Protein AF-T0T1C8-F1 (afdb_monomer_lite)

pLDDT: mean 84.76, std 14.81, range [44.59, 96.69]

Secondary structure (DSSP, 8-state):
--------SEEEEE-SSSSSS-EEEEE-STTBPPEEEEEETTEEEEEPSSS-SS---EEEEEEE-SSSSSS-EEEEEE------

Radius of gyration: 14.01 Å; chains: 1; bounding box: 34×38×30 Å

Sequence (84 aa):
MDWAILGPTRFYIYDLNGDHKEDLVVLPEFYSSPVFYIRNNSGFTPAKNIFFDIPVKASFLNIDDFNKDGIADILVAAHYQKQN

Foldseek 3Di:
DDPPQQPFPDKDWDQQPLPPHTWIWTRSDAQFAIWTWDQDPVGTDTDPPSADPDTFRFRDKDWDPPVPPSHIDIDGPTDDDDDD

Structure (mmCIF, N/CA/C/O backbone):
data_AF-T0T1C8-F1
#
_entry.id   AF-T0T1C8-F1
#
loop_
_atom_site.group_PDB
_atom_site.id
_atom_site.type_symbol
_atom_site.label_atom_id
_atom_site.label_alt_id
_atom_site.label_comp_id
_atom_site.label_asym_id
_atom_site.label_entity_id
_atom_site.label_seq_id
_atom_site.pdbx_PDB_ins_code
_atom_site.Cartn_x
_atom_site.Cartn_y
_atom_site.Cartn_z
_atom_site.occupancy
_atom_site.B_iso_or_equiv
_atom_site.auth_seq_id
_atom_site.auth_comp_id
_atom_site.auth_asym_id
_atom_site.auth_atom_id
_atom_site.pdbx_PDB_model_num
ATOM 1 N N . MET A 1 1 ? 17.796 22.226 -12.761 1.00 47.22 1 MET A N 1
ATOM 2 C CA . MET A 1 1 ? 16.714 22.388 -11.773 1.00 47.22 1 MET A CA 1
ATOM 3 C C . MET A 1 1 ? 15.440 22.534 -12.5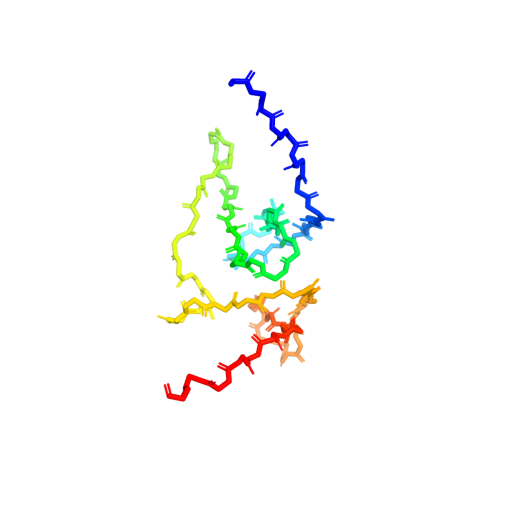61 1.00 47.22 1 MET A C 1
ATOM 5 O O . MET A 1 1 ? 15.139 23.618 -13.030 1.00 47.22 1 MET A O 1
ATOM 9 N N . ASP A 1 2 ? 14.787 21.408 -12.777 1.00 44.59 2 ASP A N 1
ATOM 10 C CA . ASP A 1 2 ? 13.434 21.320 -13.296 1.00 44.59 2 ASP A CA 1
ATOM 11 C C . ASP A 1 2 ? 12.884 20.121 -12.536 1.00 44.59 2 ASP A C 1
ATOM 13 O O . ASP A 1 2 ? 13.419 19.013 -12.646 1.00 44.59 2 ASP A O 1
ATOM 17 N N . TRP A 1 3 ? 11.996 20.367 -11.580 1.00 45.50 3 TRP A N 1
ATOM 18 C CA . TRP A 1 3 ? 11.335 19.269 -10.900 1.00 45.50 3 TRP A CA 1
ATOM 19 C C . TRP A 1 3 ? 10.434 18.659 -11.963 1.00 45.50 3 TRP A C 1
ATOM 21 O O . TRP A 1 3 ? 9.450 19.257 -12.368 1.00 45.50 3 TRP A O 1
ATOM 31 N N . ALA A 1 4 ? 10.754 17.479 -12.472 1.00 48.91 4 ALA A N 1
ATOM 32 C CA . ALA A 1 4 ? 9.694 16.679 -13.041 1.00 48.91 4 ALA A CA 1
ATOM 33 C C . ALA A 1 4 ? 8.820 16.285 -11.842 1.00 48.91 4 ALA A C 1
ATOM 35 O O . ALA A 1 4 ? 9.147 15.347 -11.120 1.00 48.91 4 ALA A O 1
ATOM 36 N N . ILE A 1 5 ? 7.740 17.027 -11.570 1.00 52.81 5 ILE A N 1
ATOM 37 C CA . ILE A 1 5 ? 6.623 16.475 -10.799 1.00 52.81 5 ILE A CA 1
ATOM 38 C C . ILE A 1 5 ? 5.991 15.491 -11.774 1.00 52.81 5 ILE A C 1
ATOM 40 O O . ILE A 1 5 ? 5.026 15.779 -12.478 1.00 52.81 5 ILE A O 1
ATOM 44 N N . LEU A 1 6 ? 6.602 14.314 -11.854 1.00 56.00 6 LEU A N 1
ATOM 45 C CA . LEU A 1 6 ? 5.852 13.116 -12.141 1.00 56.00 6 LEU A CA 1
ATOM 46 C C . LEU A 1 6 ? 5.030 12.906 -10.873 1.00 56.00 6 LEU A C 1
ATOM 48 O O . LEU A 1 6 ? 5.493 12.339 -9.886 1.00 56.00 6 LEU A O 1
ATOM 52 N N . GLY A 1 7 ? 3.831 13.497 -10.859 1.00 62.84 7 GLY A N 1
ATOM 53 C CA . GLY A 1 7 ? 2.808 13.089 -9.909 1.00 62.84 7 GLY A CA 1
ATOM 54 C C . GLY A 1 7 ? 2.651 11.570 -9.997 1.00 62.84 7 GLY A C 1
ATOM 55 O O . GLY A 1 7 ? 2.969 10.983 -11.038 1.00 62.84 7 GLY A O 1
ATOM 56 N N . PRO A 1 8 ? 2.198 10.916 -8.922 1.00 66.00 8 PRO A N 1
ATOM 57 C CA . PRO A 1 8 ? 2.137 9.470 -8.904 1.00 66.00 8 PRO A CA 1
ATOM 58 C C . PRO A 1 8 ? 1.361 8.958 -10.108 1.00 66.00 8 PRO A C 1
ATOM 60 O O . PRO A 1 8 ? 0.257 9.420 -10.396 1.00 66.00 8 PRO A O 1
ATOM 63 N N . THR A 1 9 ? 1.951 8.003 -10.818 1.00 86.25 9 THR A N 1
ATOM 64 C CA . THR A 1 9 ? 1.305 7.433 -12.005 1.00 86.25 9 THR A CA 1
ATOM 65 C C . THR A 1 9 ? 0.006 6.718 -11.648 1.00 86.25 9 THR A C 1
ATOM 67 O O . THR A 1 9 ? -0.907 6.666 -12.471 1.00 86.25 9 THR A O 1
ATOM 70 N N . ARG A 1 10 ? -0.087 6.170 -10.425 1.00 90.62 10 ARG A N 1
ATOM 71 C CA . ARG A 1 10 ? -1.285 5.522 -9.876 1.00 90.62 10 ARG A CA 1
ATOM 72 C C . ARG A 1 10 ? -1.338 5.681 -8.357 1.00 90.62 10 ARG A C 1
ATOM 74 O O . ARG A 1 10 ? -0.298 5.714 -7.697 1.00 90.62 10 ARG A O 1
ATOM 81 N N . PHE A 1 11 ? -2.546 5.701 -7.808 1.00 93.81 11 PHE A N 1
ATOM 82 C CA . PHE A 1 11 ? -2.795 5.581 -6.374 1.00 93.81 11 PHE A CA 1
ATOM 83 C C . PHE A 1 11 ? -3.937 4.594 -6.118 1.00 93.81 11 PHE A C 1
ATOM 85 O O . PHE A 1 11 ? -4.774 4.377 -6.995 1.00 93.81 11 PHE A O 1
ATOM 92 N N . TYR A 1 12 ? -3.952 4.006 -4.926 1.00 95.25 12 TYR A N 1
ATOM 93 C CA . TYR A 1 12 ? -4.948 3.036 -4.479 1.00 95.25 12 TYR A CA 1
ATOM 94 C C . TYR A 1 12 ? -5.368 3.378 -3.055 1.00 95.25 12 TYR A C 1
ATOM 96 O O . TYR A 1 12 ? -4.531 3.794 -2.252 1.00 95.25 12 TYR A O 1
ATOM 104 N N . ILE A 1 13 ? -6.653 3.201 -2.769 1.00 96.38 13 ILE A N 1
ATOM 105 C CA . ILE A 1 13 ? -7.257 3.447 -1.463 1.00 96.38 13 ILE A CA 1
ATOM 106 C C . ILE A 1 13 ? -7.858 2.132 -0.979 1.00 96.38 13 ILE A C 1
ATOM 108 O O . ILE A 1 13 ? -8.664 1.538 -1.695 1.00 96.38 13 ILE A O 1
ATOM 112 N N . TYR A 1 14 ? -7.412 1.656 0.182 1.00 95.81 14 TYR A N 1
ATOM 113 C CA . TYR A 1 14 ? -7.845 0.385 0.765 1.00 95.81 14 TYR A CA 1
ATOM 114 C C . TYR A 1 14 ? -7.488 0.341 2.256 1.00 95.81 14 TYR A C 1
ATOM 116 O O . TYR A 1 14 ? -6.529 0.992 2.649 1.00 95.81 14 TYR A O 1
ATOM 124 N N . ASP A 1 15 ? -8.219 -0.408 3.079 1.00 94.88 15 ASP A N 1
ATOM 125 C CA . ASP A 1 15 ? -7.842 -0.671 4.479 1.00 94.88 15 ASP A CA 1
ATOM 126 C C . ASP A 1 15 ? -6.748 -1.749 4.521 1.00 94.88 15 ASP A C 1
ATOM 128 O O . ASP A 1 15 ? -7.027 -2.935 4.345 1.00 94.88 15 ASP A O 1
ATOM 132 N N . LEU A 1 16 ? -5.485 -1.342 4.665 1.00 93.44 16 LEU A N 1
ATOM 133 C CA . LEU A 1 16 ? -4.340 -2.252 4.554 1.00 93.44 16 LEU A CA 1
ATOM 134 C C . LEU A 1 16 ? -3.982 -2.911 5.885 1.00 93.44 16 LEU A C 1
ATOM 136 O O . LEU A 1 16 ? -3.227 -3.883 5.890 1.00 93.44 16 LEU A O 1
ATOM 140 N N . ASN A 1 17 ? -4.452 -2.360 7.006 1.00 91.44 17 ASN A N 1
ATOM 141 C CA . ASN A 1 17 ? -4.094 -2.814 8.350 1.00 91.44 17 ASN A CA 1
ATOM 142 C C . ASN A 1 17 ? -5.276 -3.399 9.146 1.00 91.44 17 ASN A C 1
ATOM 144 O O . ASN A 1 17 ? -5.066 -3.856 10.271 1.00 91.44 17 ASN A O 1
ATOM 148 N N . GLY A 1 18 ? -6.479 -3.408 8.569 1.00 91.50 18 GLY A N 1
ATOM 149 C CA . GLY A 1 18 ? -7.686 -3.984 9.154 1.00 91.50 18 GLY A CA 1
ATOM 150 C C . GLY A 1 18 ? -8.306 -3.129 10.261 1.00 91.50 18 GLY A C 1
ATOM 151 O O . GLY A 1 18 ? -9.027 -3.666 11.104 1.00 91.50 18 GLY A O 1
ATOM 152 N N . ASP A 1 19 ? -8.014 -1.824 10.322 1.00 93.31 19 ASP A N 1
ATOM 153 C CA . ASP A 1 19 ? -8.538 -0.923 11.360 1.00 93.31 19 ASP A CA 1
ATOM 154 C C . ASP A 1 19 ? -9.852 -0.216 10.973 1.00 93.31 19 ASP A C 1
ATOM 156 O O . ASP A 1 19 ? -10.344 0.650 11.712 1.00 93.31 19 ASP A O 1
ATOM 160 N N . HIS A 1 20 ? -10.437 -0.612 9.839 1.00 92.75 20 HIS A N 1
ATOM 161 C CA . HIS A 1 20 ? -11.627 -0.038 9.216 1.00 92.75 20 HIS A CA 1
ATOM 162 C C . HIS A 1 20 ? -11.453 1.412 8.757 1.00 92.75 20 HIS A C 1
ATOM 164 O O . HIS A 1 20 ? -12.430 2.168 8.662 1.00 92.75 20 HIS A O 1
ATOM 170 N N . LYS A 1 21 ? -10.219 1.822 8.452 1.00 95.06 21 LYS A N 1
ATOM 171 C CA . LYS A 1 21 ? -9.928 3.112 7.833 1.00 95.06 21 LYS A CA 1
ATOM 172 C C . LYS A 1 21 ? -9.139 2.916 6.552 1.00 95.06 21 LYS A C 1
ATOM 174 O O . LYS A 1 21 ? -8.216 2.126 6.461 1.00 95.06 21 LYS A O 1
ATOM 179 N N . GLU A 1 22 ? -9.497 3.717 5.563 1.00 96.50 22 GLU A N 1
ATOM 180 C CA . GLU A 1 22 ? -8.803 3.738 4.286 1.00 96.50 22 GLU A CA 1
ATOM 181 C C . GLU A 1 22 ? -7.371 4.279 4.423 1.00 96.50 22 GLU A C 1
ATOM 183 O O . GLU A 1 22 ? -7.148 5.405 4.889 1.00 96.50 22 GLU A O 1
ATOM 188 N N . ASP A 1 23 ? -6.421 3.475 3.958 1.00 96.38 23 ASP A N 1
ATOM 189 C CA . ASP A 1 23 ? -5.011 3.789 3.779 1.00 96.38 23 ASP A CA 1
ATOM 190 C C . ASP A 1 23 ? -4.719 4.171 2.318 1.00 96.38 23 ASP A C 1
ATOM 192 O O . ASP A 1 23 ? -5.594 4.147 1.448 1.00 96.38 23 ASP A O 1
ATOM 196 N N . LEU A 1 24 ? -3.470 4.544 2.028 1.00 95.62 24 LEU A N 1
ATOM 197 C CA . LEU A 1 24 ? -3.045 4.989 0.703 1.00 95.62 24 LEU A CA 1
ATOM 198 C C . LEU A 1 24 ? -1.837 4.188 0.209 1.00 95.62 24 LEU A C 1
ATOM 200 O O . LEU A 1 24 ? -0.802 4.115 0.868 1.00 95.62 24 LEU A O 1
ATOM 204 N N . VAL A 1 25 ? -1.924 3.676 -1.017 1.00 94.69 25 VAL A N 1
ATOM 205 C CA . VAL A 1 25 ? -0.776 3.142 -1.760 1.00 94.69 25 VAL A CA 1
ATOM 206 C C . VAL A 1 25 ? -0.504 4.025 -2.959 1.00 94.69 25 VAL A C 1
ATOM 208 O O . VAL A 1 25 ? -1.409 4.372 -3.714 1.00 94.69 25 VAL A O 1
ATOM 211 N N . VAL A 1 26 ? 0.760 4.367 -3.162 1.00 92.88 26 VAL A N 1
ATOM 212 C CA . VAL A 1 26 ? 1.209 5.224 -4.253 1.00 92.88 26 VAL A CA 1
ATOM 213 C C . VAL A 1 26 ? 2.199 4.465 -5.118 1.00 92.88 26 VAL A C 1
ATOM 215 O O . VAL A 1 26 ? 3.178 3.916 -4.618 1.00 92.88 26 VAL A O 1
ATOM 218 N N . LEU A 1 27 ? 1.972 4.473 -6.430 1.00 91.25 27 LEU A N 1
ATOM 219 C CA . LEU A 1 27 ? 2.965 4.062 -7.413 1.00 91.25 27 LEU A CA 1
ATOM 220 C C . LEU A 1 27 ? 3.581 5.329 -8.029 1.00 91.25 27 LEU A C 1
ATOM 222 O O . LEU A 1 27 ? 2.960 5.930 -8.916 1.00 91.25 27 LEU A O 1
ATOM 226 N N . PRO A 1 28 ? 4.754 5.780 -7.542 1.00 88.69 28 PRO A N 1
ATOM 227 C CA . PRO A 1 28 ? 5.306 7.072 -7.934 1.00 88.69 28 PRO A CA 1
ATOM 228 C C . PRO A 1 28 ? 5.604 7.134 -9.434 1.00 88.69 28 PRO A C 1
ATOM 230 O O . PRO A 1 28 ? 5.263 8.120 -10.078 1.00 88.69 28 PRO A O 1
ATOM 233 N N . GLU A 1 29 ? 6.138 6.059 -10.015 1.00 87.50 29 GLU A N 1
ATOM 234 C CA . GLU A 1 29 ? 6.516 6.004 -11.428 1.00 87.50 29 GLU A CA 1
ATOM 235 C C . GLU A 1 29 ? 6.128 4.660 -12.057 1.00 87.50 29 GLU A C 1
ATOM 237 O O . GLU A 1 29 ? 5.872 3.666 -11.375 1.00 87.50 29 GLU A O 1
ATOM 242 N N . PHE A 1 30 ? 6.103 4.600 -13.387 1.00 83.88 30 PHE A N 1
ATOM 243 C CA . PHE A 1 30 ? 5.899 3.332 -14.081 1.00 83.88 30 PHE A CA 1
ATOM 244 C C . PHE A 1 30 ? 7.089 2.395 -13.812 1.00 83.88 30 PHE A C 1
ATOM 246 O O . PHE A 1 30 ? 8.237 2.795 -13.988 1.00 83.88 30 PHE A O 1
ATOM 253 N N . TYR A 1 31 ? 6.824 1.151 -13.398 1.00 86.69 31 TYR A N 1
ATOM 254 C CA . TYR A 1 31 ? 7.848 0.182 -12.974 1.00 86.69 31 TYR A CA 1
ATOM 255 C C . TYR A 1 31 ? 8.662 0.599 -11.734 1.00 86.69 31 TYR A C 1
ATOM 257 O O . TYR A 1 31 ? 9.852 0.283 -11.639 1.00 86.69 31 TYR A O 1
ATOM 265 N N . SER A 1 32 ? 8.035 1.259 -10.758 1.00 87.25 32 SER A N 1
ATOM 266 C CA . SER A 1 32 ? 8.649 1.567 -9.461 1.00 87.25 32 SER A CA 1
ATOM 267 C C . SER A 1 32 ? 8.169 0.638 -8.343 1.00 87.25 32 SER A C 1
ATOM 269 O O . SER A 1 32 ? 7.203 -0.111 -8.499 1.00 87.25 32 SER A O 1
ATOM 271 N N . SER A 1 33 ? 8.826 0.718 -7.185 1.00 89.12 33 SER A N 1
ATOM 272 C CA . SER A 1 33 ? 8.295 0.129 -5.955 1.00 89.12 33 SER A CA 1
ATOM 273 C C . SER A 1 33 ? 7.066 0.909 -5.481 1.00 89.12 33 SER A C 1
ATOM 275 O O . SER A 1 33 ? 7.111 2.145 -5.485 1.00 89.12 33 SER A O 1
ATOM 277 N N . PRO A 1 34 ? 5.984 0.232 -5.058 1.00 90.94 34 PRO A N 1
ATOM 278 C CA . PRO A 1 34 ? 4.880 0.883 -4.367 1.00 90.94 34 PRO A CA 1
ATOM 279 C C . PRO A 1 34 ? 5.339 1.487 -3.036 1.00 90.94 34 PRO A C 1
ATOM 281 O O . PRO A 1 34 ? 6.163 0.904 -2.328 1.00 90.94 34 PRO A O 1
ATOM 284 N N . VAL A 1 35 ? 4.784 2.644 -2.686 1.00 91.69 35 VAL A N 1
ATOM 285 C CA . VAL A 1 35 ? 4.966 3.300 -1.389 1.00 91.69 35 VAL A CA 1
ATOM 286 C C . VAL A 1 35 ? 3.643 3.242 -0.644 1.00 91.69 35 VAL A C 1
ATOM 288 O O . VAL A 1 35 ? 2.618 3.686 -1.157 1.00 91.69 35 VAL A O 1
ATOM 291 N N . PHE A 1 36 ? 3.668 2.692 0.562 1.00 93.50 36 PHE A N 1
ATOM 292 C CA . PHE A 1 36 ? 2.479 2.497 1.380 1.00 93.50 36 PHE A CA 1
ATOM 293 C C . PHE A 1 36 ? 2.408 3.563 2.464 1.00 93.50 36 PHE A C 1
ATOM 295 O O . PHE A 1 36 ? 3.428 3.928 3.050 1.00 93.50 36 PHE A O 1
ATOM 302 N N . TYR A 1 37 ? 1.205 4.035 2.756 1.00 95.50 37 TYR A N 1
ATOM 303 C CA . TYR A 1 37 ? 0.931 5.023 3.782 1.00 95.50 37 TYR A CA 1
ATOM 304 C C . TYR A 1 37 ? -0.259 4.578 4.617 1.00 95.50 37 TYR A C 1
ATOM 306 O O . TYR A 1 37 ? -1.363 4.467 4.098 1.00 95.50 37 TYR A O 1
ATOM 314 N N . ILE A 1 38 ? -0.034 4.393 5.913 1.00 96.06 38 ILE A N 1
ATOM 315 C CA . ILE A 1 38 ? -1.076 4.014 6.866 1.00 96.06 38 ILE A CA 1
ATOM 316 C C . ILE A 1 38 ? -1.692 5.264 7.477 1.00 96.06 38 ILE A C 1
ATOM 318 O O . ILE A 1 38 ? -0.973 6.173 7.919 1.00 96.06 38 ILE A O 1
ATOM 322 N N . ARG A 1 39 ? -3.019 5.303 7.506 1.00 96.69 39 ARG A N 1
ATOM 323 C CA . ARG A 1 39 ? -3.814 6.333 8.145 1.00 96.69 39 ARG A CA 1
ATOM 324 C C . ARG A 1 39 ? -3.774 6.152 9.656 1.00 96.69 39 ARG A C 1
ATOM 326 O O . ARG A 1 39 ? -3.998 5.089 10.218 1.00 96.69 39 ARG A O 1
ATOM 333 N N . ASN A 1 40 ? -3.518 7.251 10.340 1.00 94.81 40 ASN A N 1
ATOM 334 C CA . ASN A 1 40 ? -3.541 7.359 11.786 1.00 94.81 40 ASN A CA 1
ATOM 335 C C . ASN A 1 40 ? -4.185 8.694 12.190 1.00 94.81 40 ASN A C 1
ATOM 337 O O . ASN A 1 40 ? -4.652 9.471 11.354 1.00 94.81 40 ASN A O 1
ATOM 341 N N . ASN A 1 41 ? -4.210 8.981 13.492 1.00 94.69 41 ASN A N 1
ATOM 342 C CA . ASN A 1 41 ? -4.861 10.177 14.035 1.00 94.69 41 ASN A CA 1
ATOM 343 C C . ASN A 1 41 ? -4.226 11.502 13.575 1.00 94.69 41 ASN A C 1
ATOM 345 O O . ASN A 1 41 ? -4.860 12.548 13.672 1.00 94.69 41 ASN A O 1
ATOM 349 N N . SER A 1 42 ? -2.987 11.473 13.087 1.00 93.94 42 SER A N 1
ATOM 350 C CA . SER A 1 42 ? -2.237 12.638 12.610 1.00 93.94 42 SER A CA 1
ATOM 351 C C . SER A 1 42 ? -2.157 12.720 11.080 1.00 93.94 42 SER A C 1
ATOM 353 O O . SER A 1 42 ? -1.481 13.606 10.562 1.00 93.94 42 SER A O 1
ATOM 355 N N . GLY A 1 43 ? -2.842 11.830 10.350 1.00 94.56 43 GLY A N 1
ATOM 356 C CA . GLY A 1 43 ? -2.837 11.775 8.887 1.00 94.56 43 GLY A CA 1
ATOM 357 C C . GLY A 1 43 ? -2.236 10.474 8.358 1.00 94.56 43 GLY A C 1
ATOM 358 O O . GLY A 1 43 ? -2.511 9.407 8.891 1.00 94.56 43 GLY A O 1
ATOM 359 N N . PHE A 1 44 ? -1.435 10.560 7.298 1.00 95.81 44 PHE A N 1
ATOM 360 C CA . PHE A 1 44 ? -0.826 9.409 6.629 1.00 95.81 44 PHE A CA 1
ATOM 361 C C . PHE A 1 44 ? 0.662 9.301 6.967 1.00 95.81 44 PHE A C 1
ATOM 363 O O . PHE A 1 44 ? 1.415 10.258 6.786 1.00 95.81 44 PHE A O 1
ATOM 370 N N . THR A 1 45 ? 1.108 8.129 7.415 1.00 94.94 45 THR A N 1
ATOM 371 C CA . THR A 1 45 ? 2.527 7.848 7.691 1.00 94.94 45 THR A CA 1
ATOM 372 C C . THR A 1 45 ? 3.063 6.759 6.772 1.00 94.94 45 THR A C 1
ATOM 374 O O . THR A 1 45 ? 2.391 5.738 6.633 1.00 94.94 45 THR A O 1
ATOM 377 N N . PRO A 1 46 ? 4.272 6.911 6.197 1.00 92.06 46 PRO A N 1
ATOM 378 C CA . PRO A 1 46 ? 4.878 5.867 5.381 1.00 92.06 46 PRO A CA 1
ATOM 379 C C . PRO A 1 46 ? 5.018 4.553 6.158 1.00 92.06 46 PRO A C 1
ATOM 381 O O . PRO A 1 46 ? 5.617 4.529 7.235 1.00 92.06 46 PRO A O 1
ATOM 384 N N . ALA A 1 47 ? 4.521 3.462 5.588 1.00 89.19 47 ALA A N 1
ATOM 385 C CA . ALA A 1 47 ? 4.768 2.112 6.065 1.00 89.19 47 ALA A CA 1
ATOM 386 C C . ALA A 1 47 ? 5.911 1.478 5.274 1.00 89.19 47 ALA A C 1
ATOM 388 O O . ALA A 1 47 ? 5.995 1.579 4.049 1.00 89.19 47 ALA A O 1
ATOM 389 N N . LYS A 1 48 ? 6.819 0.824 5.996 1.00 80.06 48 LYS A N 1
ATOM 390 C CA . LYS A 1 48 ? 7.950 0.114 5.400 1.00 80.06 48 LYS A CA 1
ATOM 391 C C . LYS A 1 48 ? 7.615 -1.365 5.289 1.00 80.06 48 LYS A C 1
ATOM 393 O O . LYS A 1 48 ? 7.197 -1.955 6.276 1.00 80.06 48 LYS A O 1
ATOM 398 N N . ASN A 1 49 ? 7.881 -1.937 4.115 1.00 67.38 49 ASN A N 1
ATOM 399 C CA . ASN A 1 49 ? 7.978 -3.383 3.885 1.00 67.38 49 ASN A CA 1
ATOM 400 C C . ASN A 1 49 ? 6.778 -4.202 4.390 1.00 67.38 49 ASN A C 1
ATOM 402 O O . ASN A 1 49 ? 6.959 -5.289 4.919 1.00 67.38 49 ASN A O 1
ATOM 406 N N . ILE A 1 50 ? 5.559 -3.685 4.248 1.00 71.62 50 ILE A N 1
ATOM 407 C CA . ILE A 1 50 ? 4.358 -4.396 4.717 1.00 71.62 50 ILE A CA 1
ATOM 408 C C . ILE A 1 50 ? 3.949 -5.562 3.806 1.00 71.62 50 ILE A C 1
ATOM 410 O O . ILE A 1 50 ? 3.331 -6.499 4.290 1.00 71.62 50 ILE A O 1
ATOM 414 N N . PHE A 1 51 ? 4.334 -5.541 2.523 1.00 80.69 51 PHE A N 1
ATOM 415 C CA . PHE A 1 51 ? 3.924 -6.565 1.546 1.00 80.69 51 PHE A CA 1
ATOM 416 C C . PHE A 1 51 ? 5.064 -7.225 0.761 1.00 80.69 51 PHE A C 1
ATOM 418 O O . PHE A 1 51 ? 4.851 -8.264 0.142 1.00 80.69 51 PHE A O 1
ATOM 425 N N . PHE A 1 52 ? 6.265 -6.638 0.742 1.00 82.06 52 PHE A N 1
ATOM 426 C CA . PHE A 1 52 ? 7.375 -7.146 -0.069 1.00 82.06 52 PHE A CA 1
ATOM 427 C C . PHE A 1 52 ? 8.685 -7.142 0.716 1.00 82.06 52 PHE A C 1
ATOM 429 O O . PHE A 1 52 ? 9.104 -6.098 1.218 1.00 82.06 52 PHE A O 1
ATOM 436 N N . ASP A 1 53 ? 9.363 -8.290 0.734 1.00 79.88 53 ASP A N 1
ATOM 437 C CA . ASP A 1 53 ? 10.705 -8.440 1.318 1.00 79.88 53 ASP A CA 1
ATOM 438 C C . ASP A 1 53 ? 11.812 -7.905 0.400 1.00 79.88 53 ASP A C 1
ATOM 440 O O . ASP A 1 53 ? 12.909 -7.564 0.846 1.00 79.88 53 ASP A O 1
ATOM 444 N N . ILE A 1 54 ? 11.528 -7.828 -0.901 1.00 77.50 54 ILE A N 1
ATOM 445 C CA . ILE A 1 54 ? 12.440 -7.331 -1.931 1.00 77.50 54 ILE A CA 1
ATOM 446 C C . ILE A 1 54 ? 11.784 -6.200 -2.727 1.00 77.50 54 ILE A C 1
ATOM 448 O O . ILE A 1 54 ? 10.560 -6.178 -2.870 1.00 77.50 54 ILE A O 1
ATOM 452 N N . PRO A 1 55 ? 12.566 -5.272 -3.304 1.00 78.12 55 PRO A N 1
ATOM 453 C CA . PRO A 1 55 ? 12.017 -4.267 -4.204 1.00 78.12 55 PRO A CA 1
ATOM 454 C C . PRO A 1 55 ? 11.315 -4.913 -5.409 1.00 78.12 55 PRO A C 1
ATOM 456 O O . PRO A 1 55 ? 11.929 -5.675 -6.156 1.00 78.12 55 PRO A O 1
ATOM 459 N N . VAL A 1 56 ? 10.042 -4.573 -5.626 1.00 85.19 56 VAL A N 1
ATOM 460 C CA . VAL A 1 56 ? 9.249 -5.032 -6.776 1.00 85.19 56 VAL A CA 1
ATOM 461 C C . VAL A 1 56 ? 9.004 -3.863 -7.720 1.00 85.19 56 VAL A C 1
ATOM 463 O O . VAL A 1 56 ? 8.431 -2.855 -7.323 1.00 85.19 56 VAL A O 1
ATOM 466 N N . LYS A 1 57 ? 9.396 -4.000 -8.990 1.00 89.00 57 LYS A N 1
ATOM 467 C CA . LYS A 1 57 ? 9.074 -3.015 -10.032 1.00 89.00 57 LYS A CA 1
ATOM 468 C C . LYS A 1 57 ? 7.666 -3.262 -10.564 1.00 89.00 57 LYS A C 1
ATOM 470 O O . LYS A 1 57 ? 7.475 -4.077 -11.470 1.00 89.00 57 LYS A O 1
ATOM 475 N N . ALA A 1 58 ? 6.685 -2.578 -9.988 1.00 90.44 58 ALA A N 1
ATOM 476 C CA . ALA A 1 58 ? 5.278 -2.743 -10.321 1.00 90.44 58 ALA A CA 1
ATOM 477 C C . ALA A 1 58 ? 4.843 -1.799 -11.452 1.00 90.44 58 ALA A C 1
ATOM 479 O O . ALA A 1 58 ? 5.192 -0.622 -11.481 1.00 90.44 58 ALA A O 1
ATOM 480 N N . SER A 1 59 ? 4.041 -2.314 -12.380 1.00 90.31 59 SER A N 1
ATOM 481 C CA . SER A 1 59 ? 3.338 -1.506 -13.393 1.00 90.31 59 SER A CA 1
ATOM 482 C C . SER A 1 59 ? 1.888 -1.202 -12.997 1.00 90.31 59 SER A C 1
ATOM 484 O O . SER A 1 59 ? 1.319 -0.185 -13.409 1.00 90.31 59 SER A O 1
ATOM 486 N N . PHE A 1 60 ? 1.300 -2.088 -12.190 1.00 90.31 60 PHE A N 1
ATOM 487 C CA . PHE A 1 60 ? -0.072 -2.036 -11.704 1.00 90.31 60 PHE A CA 1
ATOM 488 C C . PHE A 1 60 ? -0.231 -2.908 -10.449 1.00 90.31 60 PHE A C 1
ATOM 490 O O . PHE A 1 60 ? 0.521 -3.873 -10.277 1.00 90.31 60 PHE A O 1
ATOM 497 N N . LEU A 1 61 ? -1.212 -2.574 -9.605 1.00 92.75 61 LEU A N 1
ATOM 498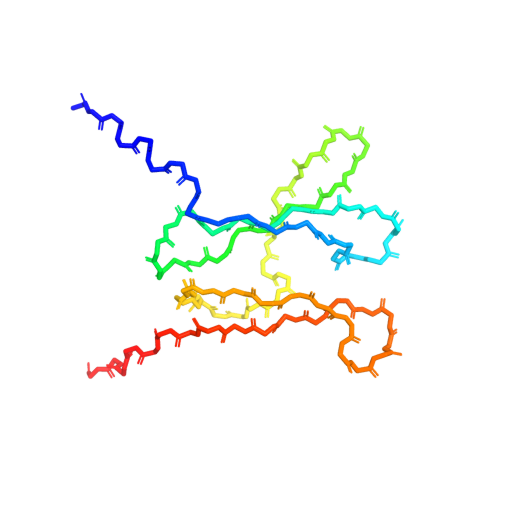 C CA . LEU A 1 61 ? -1.580 -3.296 -8.385 1.00 92.75 61 LEU A CA 1
ATOM 499 C C . LEU A 1 61 ? -3.097 -3.545 -8.381 1.00 92.75 61 LEU A C 1
ATOM 501 O O . LEU A 1 61 ? -3.852 -2.687 -8.824 1.00 92.75 61 LEU A O 1
ATOM 505 N N . ASN A 1 62 ? -3.539 -4.678 -7.841 1.00 95.00 62 ASN A N 1
ATOM 506 C CA . ASN A 1 62 ? -4.902 -4.862 -7.333 1.00 95.00 62 ASN A CA 1
ATOM 507 C C . ASN A 1 62 ? -4.815 -5.167 -5.839 1.00 95.00 62 ASN A C 1
ATOM 509 O O . ASN A 1 62 ? -3.903 -5.884 -5.425 1.00 95.00 62 ASN A O 1
ATOM 513 N N . ILE A 1 63 ? -5.752 -4.629 -5.063 1.00 95.12 63 ILE A N 1
ATOM 514 C CA . ILE A 1 63 ? -5.825 -4.802 -3.611 1.00 95.12 63 ILE A CA 1
ATOM 515 C C . ILE A 1 63 ? -7.246 -5.252 -3.277 1.00 95.12 63 ILE A C 1
ATOM 517 O O . ILE A 1 63 ? -8.193 -4.593 -3.707 1.00 95.12 63 ILE A O 1
ATOM 521 N N . ASP A 1 64 ? -7.372 -6.381 -2.588 1.00 95.44 64 ASP A N 1
ATOM 522 C CA . ASP A 1 64 ? -8.640 -6.969 -2.135 1.00 95.44 64 ASP A CA 1
ATOM 523 C C . ASP A 1 64 ? -8.347 -8.017 -1.048 1.00 95.44 64 ASP A C 1
ATOM 525 O O . ASP A 1 64 ? -7.198 -8.401 -0.881 1.00 95.44 64 ASP A O 1
ATOM 529 N N . ASP A 1 65 ? -9.353 -8.512 -0.339 1.00 94.81 65 ASP A N 1
ATOM 530 C CA . ASP A 1 65 ? -9.239 -9.706 0.513 1.00 94.81 65 ASP A CA 1
ATOM 531 C C . ASP A 1 65 ? -9.611 -10.950 -0.317 1.00 94.81 65 ASP A C 1
ATOM 533 O O . ASP A 1 65 ? -10.760 -11.411 -0.340 1.00 94.81 65 ASP A O 1
ATOM 537 N N . PHE A 1 66 ? -8.649 -11.465 -1.092 1.00 96.12 66 PHE A N 1
ATOM 538 C CA . PHE A 1 66 ? -8.905 -12.557 -2.037 1.00 96.12 66 PHE A CA 1
ATOM 539 C C . PHE A 1 66 ? -9.141 -13.889 -1.322 1.00 96.12 66 PHE A C 1
ATOM 541 O O . PHE A 1 66 ? -9.866 -14.747 -1.843 1.00 96.12 66 PHE A O 1
ATOM 548 N N . ASN A 1 67 ? -8.518 -14.080 -0.159 1.00 96.19 67 ASN A N 1
ATOM 549 C CA . ASN A 1 67 ? -8.575 -15.328 0.593 1.00 96.19 67 ASN A CA 1
ATOM 550 C C . ASN A 1 67 ? -9.674 -15.350 1.689 1.00 96.19 67 ASN A C 1
ATOM 552 O O . ASN A 1 67 ? -10.010 -16.435 2.173 1.00 96.19 67 ASN A O 1
ATOM 556 N N . LYS A 1 68 ? -10.301 -14.202 1.984 1.00 95.56 68 LYS A N 1
ATOM 557 C CA . LYS A 1 68 ? -11.369 -13.980 2.977 1.00 95.56 68 LYS A CA 1
ATOM 558 C C . L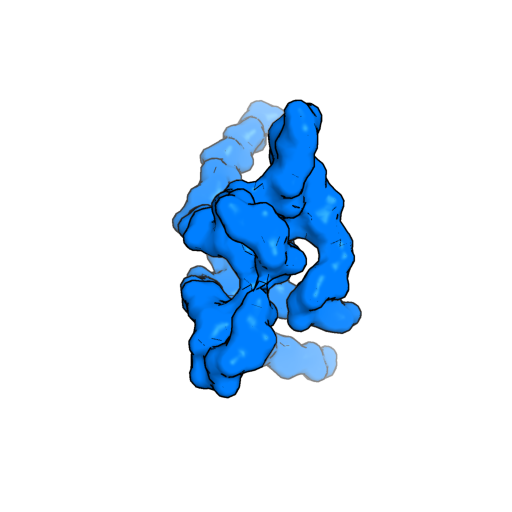YS A 1 68 ? -10.936 -14.145 4.435 1.00 95.56 68 LYS A C 1
ATOM 560 O O . LYS A 1 68 ? -11.735 -14.617 5.253 1.00 95.56 68 LYS A O 1
ATOM 565 N N . ASP A 1 69 ? -9.699 -13.797 4.769 1.00 94.19 69 ASP A N 1
ATOM 566 C CA . ASP A 1 69 ? -9.182 -13.840 6.142 1.00 94.19 69 ASP A CA 1
ATOM 567 C C . ASP A 1 69 ? -9.326 -12.504 6.897 1.00 94.19 69 ASP A C 1
ATOM 569 O O . ASP A 1 69 ? -9.058 -12.444 8.102 1.00 94.19 69 ASP A O 1
ATOM 573 N N . GLY A 1 70 ? -9.832 -11.464 6.228 1.00 89.31 70 GLY A N 1
ATOM 574 C CA . GLY A 1 70 ? -9.985 -10.123 6.781 1.00 89.31 70 GLY A CA 1
ATOM 575 C C . GLY A 1 70 ? -8.717 -9.270 6.707 1.00 89.31 70 GLY A C 1
ATOM 576 O O . GLY A 1 70 ? -8.696 -8.187 7.291 1.00 89.31 70 GLY A O 1
ATOM 577 N N . ILE A 1 71 ? -7.674 -9.733 6.014 1.00 89.25 71 ILE A N 1
ATOM 578 C CA . ILE A 1 71 ? -6.426 -9.014 5.758 1.00 89.25 71 ILE A CA 1
ATOM 579 C C . ILE A 1 71 ? -6.363 -8.669 4.266 1.00 89.25 71 ILE A C 1
ATOM 581 O O . ILE A 1 71 ? -6.750 -9.446 3.399 1.00 89.25 71 ILE A O 1
ATOM 585 N N . ALA A 1 72 ? -5.880 -7.469 3.945 1.00 92.81 72 ALA A N 1
ATOM 586 C CA . ALA A 1 72 ? -5.700 -7.069 2.556 1.00 92.81 72 ALA A CA 1
ATOM 587 C C .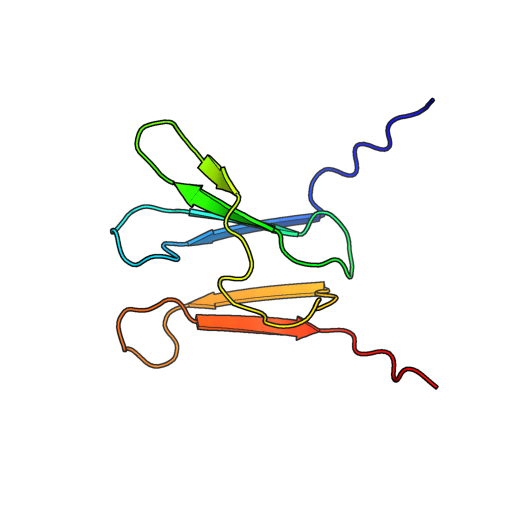 ALA A 1 72 ? -4.624 -7.926 1.867 1.00 92.81 72 ALA A C 1
ATOM 589 O O . ALA A 1 72 ? -3.482 -7.984 2.325 1.00 92.81 72 ALA A O 1
ATOM 590 N N . ASP A 1 73 ? -4.953 -8.496 0.714 1.00 93.06 73 ASP A N 1
ATOM 591 C CA . ASP A 1 73 ? -4.015 -9.110 -0.217 1.00 93.06 73 ASP A CA 1
ATOM 592 C C . ASP A 1 73 ? -3.626 -8.114 -1.325 1.00 93.06 73 ASP A C 1
ATOM 594 O O . ASP A 1 73 ? -4.403 -7.241 -1.725 1.00 93.06 73 ASP A O 1
ATOM 598 N N . ILE A 1 74 ? -2.422 -8.273 -1.890 1.00 92.44 74 ILE A N 1
ATOM 599 C CA . ILE A 1 74 ? -1.956 -7.463 -3.023 1.00 92.44 74 ILE A CA 1
ATOM 600 C C . ILE A 1 74 ? -1.493 -8.325 -4.199 1.00 92.44 74 ILE A C 1
ATOM 602 O O . ILE A 1 74 ? -0.545 -9.105 -4.109 1.00 92.44 74 ILE A O 1
ATOM 606 N N . LEU A 1 75 ? -2.132 -8.134 -5.354 1.00 92.75 75 LEU A N 1
ATOM 607 C CA . LEU A 1 75 ? -1.707 -8.718 -6.622 1.00 92.75 75 LEU A CA 1
ATOM 608 C C . LEU A 1 75 ? -0.891 -7.694 -7.411 1.00 92.75 75 LEU A C 1
ATOM 610 O O . LEU A 1 75 ? -1.352 -6.582 -7.675 1.00 92.75 75 LEU A O 1
ATOM 614 N N . VAL A 1 76 ? 0.312 -8.082 -7.835 1.00 91.00 76 VAL A N 1
ATOM 615 C CA . VAL A 1 76 ? 1.258 -7.176 -8.497 1.00 91.00 76 VAL A CA 1
ATOM 616 C C . VAL A 1 76 ? 1.539 -7.604 -9.928 1.00 91.00 76 VAL A C 1
ATOM 618 O O . VAL A 1 76 ? 2.034 -8.702 -10.179 1.00 91.00 76 VAL A O 1
ATOM 621 N N . ALA A 1 77 ? 1.333 -6.687 -10.873 1.00 90.56 77 ALA A N 1
ATOM 622 C CA . ALA A 1 77 ? 1.873 -6.817 -12.221 1.00 90.56 77 ALA A CA 1
ATOM 623 C C . ALA A 1 77 ? 3.340 -6.354 -12.226 1.00 90.56 77 ALA A C 1
ATOM 625 O O . ALA A 1 77 ? 3.646 -5.182 -12.485 1.00 90.56 77 ALA A O 1
ATOM 626 N N . ALA A 1 78 ? 4.241 -7.273 -11.882 1.00 84.25 78 ALA A N 1
ATOM 627 C CA . ALA A 1 78 ? 5.669 -7.008 -11.751 1.00 84.25 78 ALA A CA 1
ATOM 628 C C . ALA A 1 78 ? 6.426 -7.216 -13.068 1.00 84.25 78 ALA A C 1
ATOM 630 O O . ALA A 1 78 ? 6.190 -8.179 -13.797 1.00 84.25 78 ALA A O 1
ATOM 631 N N . HIS A 1 79 ? 7.398 -6.347 -13.337 1.00 75.56 79 HIS A N 1
ATOM 632 C CA . HIS A 1 79 ? 8.381 -6.566 -14.392 1.00 75.56 79 HIS A CA 1
ATOM 633 C C . HIS A 1 79 ? 9.690 -7.069 -13.779 1.00 75.56 79 HIS A C 1
ATOM 635 O O . HIS A 1 79 ? 10.492 -6.293 -13.254 1.00 75.56 79 HIS A O 1
ATOM 641 N N . TYR A 1 80 ?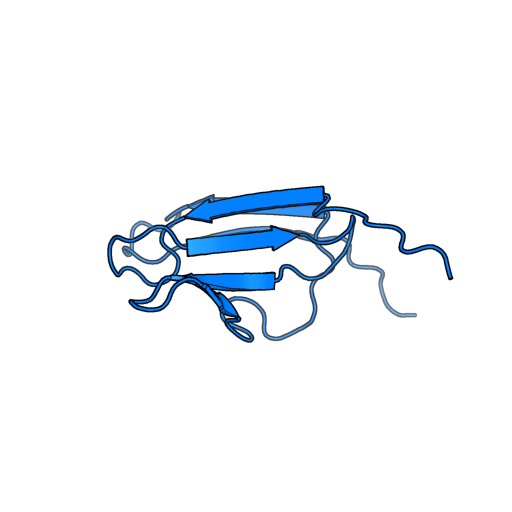 9.914 -8.381 -13.848 1.00 66.44 80 TYR A N 1
ATOM 642 C CA . TYR A 1 80 ? 11.181 -8.991 -13.457 1.00 66.44 80 TYR A CA 1
ATOM 643 C C . TYR A 1 80 ? 12.129 -9.014 -14.656 1.00 66.44 80 TYR A C 1
ATOM 645 O O . TYR A 1 80 ? 12.021 -9.868 -15.534 1.00 66.44 80 TYR A O 1
ATOM 653 N N . GLN A 1 81 ? 13.096 -8.096 -14.687 1.00 57.34 81 GLN A N 1
ATOM 654 C CA . GLN A 1 81 ? 14.281 -8.311 -15.513 1.00 57.34 81 GLN A CA 1
ATOM 655 C C . GLN A 1 81 ? 15.171 -9.311 -14.788 1.00 57.34 81 GLN A C 1
ATOM 657 O O . GLN A 1 81 ? 15.617 -9.055 -13.669 1.00 57.34 81 GLN A O 1
ATOM 662 N N . LYS A 1 82 ? 15.412 -10.458 -15.426 1.00 51.69 82 LYS A N 1
ATOM 663 C CA . LYS A 1 82 ? 16.436 -11.402 -14.987 1.00 51.69 82 LYS A CA 1
ATOM 664 C C . LYS A 1 82 ? 17.754 -10.626 -14.907 1.00 51.69 82 LYS A C 1
ATOM 666 O O . LYS 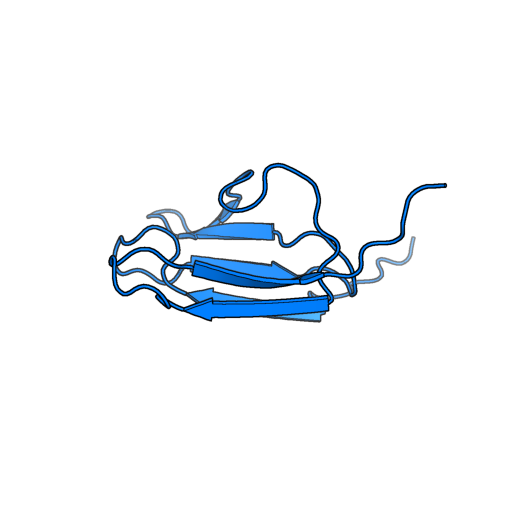A 1 82 ? 18.194 -10.079 -15.916 1.00 51.69 82 LYS A O 1
ATOM 671 N N . GLN A 1 83 ? 18.325 -10.504 -13.711 1.00 50.38 83 GLN A N 1
ATOM 672 C CA . GLN A 1 83 ? 19.684 -9.989 -13.577 1.00 50.38 83 GLN A CA 1
ATOM 673 C C . GLN A 1 83 ? 20.599 -11.051 -14.193 1.00 50.38 83 GLN A C 1
ATOM 675 O O . GLN A 1 83 ? 20.620 -12.186 -13.717 1.00 50.38 83 GLN A O 1
ATOM 680 N N . ASN A 1 84 ? 21.227 -10.710 -15.318 1.00 45.97 84 ASN A N 1
ATOM 681 C CA . ASN A 1 84 ? 22.303 -11.503 -15.909 1.00 45.97 84 ASN A CA 1
ATOM 682 C C . ASN A 1 84 ? 23.595 -11.280 -15.129 1.00 45.97 84 ASN A C 1
ATOM 684 O O . ASN A 1 84 ? 23.824 -10.115 -14.728 1.00 45.97 84 ASN A O 1
#